Protein AF-A0A559SL50-F1 (afdb_monomer)

Foldseek 3Di:
DDPPPVVVVVVVVVVVLLVVLCPVVVVVPVVLSVLLSVLLLCCLALVNDDLVRSLVVSVVVLVVVCVDPPDDRDDRDDSVSSVVSNVSPDPLSSCCSNPNPVVSVVVVD

Mean predicted aligned error: 9.46 Å

Organism: NCBI:txid1079460

Sequence (109 aa):
MKTNDPDLEAAIAESVMATALMGRLLRFNSISASIMIGYVLSYADPRRPGIFCLYRAYSAEIARRNEVRDQPELPILSLYMFRSCIERLDPEFVFAARYGRQAVSRRTA

Structure (mmCIF, N/CA/C/O backbone):
data_AF-A0A559SL50-F1
#
_entry.id   AF-A0A559SL50-F1
#
loop_
_atom_site.group_PDB
_atom_site.id
_atom_site.type_symbol
_atom_site.label_atom_id
_atom_site.label_alt_id
_atom_site.label_comp_id
_atom_site.label_asym_id
_atom_site.label_entity_id
_atom_site.label_seq_id
_atom_site.pdbx_PDB_ins_code
_atom_site.Cartn_x
_atom_site.Cartn_y
_atom_site.Cartn_z
_atom_site.occupancy
_atom_site.B_iso_or_equiv
_atom_site.auth_seq_id
_atom_site.auth_comp_id
_atom_site.auth_asym_id
_atom_site.auth_atom_id
_atom_site.pdbx_PDB_model_num
ATOM 1 N N . MET A 1 1 ? -0.304 -26.838 -26.837 1.00 38.47 1 MET A N 1
ATOM 2 C CA . MET A 1 1 ? 0.240 -25.495 -27.119 1.00 38.47 1 MET A CA 1
ATOM 3 C C . MET A 1 1 ? -0.021 -24.657 -25.874 1.00 38.47 1 MET A C 1
ATOM 5 O O . MET A 1 1 ? -1.172 -24.339 -25.621 1.00 38.47 1 MET A O 1
ATOM 9 N N . LYS A 1 2 ? 0.979 -24.472 -24.999 1.00 46.50 2 LYS A N 1
ATOM 10 C CA . LYS A 1 2 ? 0.831 -23.654 -23.784 1.00 46.50 2 LYS A CA 1
ATOM 11 C C . LYS A 1 2 ? 1.024 -22.198 -24.194 1.00 46.50 2 LYS A C 1
ATOM 13 O O . LYS A 1 2 ? 2.147 -21.785 -24.456 1.00 46.50 2 LYS A O 1
ATOM 18 N N . THR A 1 3 ? -0.065 -21.457 -24.323 1.00 45.59 3 THR A N 1
ATOM 19 C CA . THR A 1 3 ? -0.033 -19.996 -24.365 1.00 45.59 3 THR A CA 1
ATOM 20 C C . THR A 1 3 ? 0.339 -19.529 -22.960 1.00 45.59 3 THR A C 1
ATOM 22 O O . THR A 1 3 ? -0.524 -19.385 -22.099 1.00 45.59 3 THR A O 1
ATOM 25 N N . ASN A 1 4 ? 1.639 -19.387 -22.697 1.00 55.00 4 ASN A N 1
ATOM 26 C CA . ASN A 1 4 ? 2.114 -18.610 -21.558 1.00 55.00 4 ASN A CA 1
ATOM 27 C C . ASN A 1 4 ? 1.827 -17.151 -21.902 1.00 55.00 4 ASN A C 1
ATOM 29 O O . ASN A 1 4 ? 2.582 -16.519 -22.637 1.00 55.00 4 ASN A O 1
ATOM 33 N N . ASP A 1 5 ? 0.661 -16.678 -21.476 1.00 61.09 5 ASP A N 1
ATOM 34 C CA . ASP A 1 5 ? 0.285 -15.281 -21.601 1.00 61.09 5 ASP A CA 1
ATOM 35 C C . ASP A 1 5 ? 1.184 -14.467 -20.648 1.00 61.09 5 ASP A C 1
ATOM 37 O O . ASP A 1 5 ? 1.099 -14.649 -19.428 1.00 61.09 5 ASP A O 1
ATOM 41 N N . PRO A 1 6 ? 2.083 -13.614 -21.170 1.00 60.50 6 PRO A N 1
ATOM 42 C CA . PRO A 1 6 ? 3.014 -12.847 -20.347 1.00 60.50 6 PRO A CA 1
ATOM 43 C C . PRO A 1 6 ? 2.296 -11.873 -19.402 1.00 60.50 6 PRO A C 1
ATOM 45 O O . PRO A 1 6 ? 2.868 -11.473 -18.388 1.00 60.50 6 PRO A O 1
ATOM 48 N N . ASP A 1 7 ? 1.044 -11.506 -19.689 1.00 55.00 7 ASP A N 1
ATOM 49 C CA . ASP A 1 7 ? 0.235 -10.687 -18.789 1.00 55.00 7 ASP A CA 1
ATOM 50 C C . ASP A 1 7 ? -0.340 -11.510 -17.633 1.00 55.00 7 ASP A C 1
ATOM 52 O O . ASP A 1 7 ? -0.392 -11.021 -16.503 1.00 55.00 7 ASP A O 1
ATOM 56 N N . LEU A 1 8 ? -0.665 -12.783 -17.875 1.00 50.06 8 LEU A N 1
ATOM 57 C CA . LEU A 1 8 ? -1.076 -13.723 -16.834 1.00 50.06 8 LEU A CA 1
ATOM 58 C C . LEU A 1 8 ? 0.094 -14.084 -15.909 1.00 50.06 8 LEU A C 1
ATOM 60 O O . LEU A 1 8 ? -0.073 -14.100 -14.692 1.00 50.06 8 LEU A O 1
ATOM 64 N N . GLU A 1 9 ? 1.287 -14.328 -16.457 1.00 56.69 9 GLU A N 1
ATOM 65 C CA . GLU A 1 9 ? 2.483 -14.597 -15.647 1.00 56.69 9 GLU A CA 1
ATOM 66 C C . GLU A 1 9 ? 2.885 -13.383 -14.801 1.00 56.69 9 GLU A C 1
ATOM 68 O O . GLU A 1 9 ? 3.232 -13.539 -13.629 1.00 56.69 9 GLU A O 1
ATOM 73 N N . ALA A 1 10 ? 2.760 -12.168 -15.341 1.00 57.59 10 ALA A N 1
ATOM 74 C CA . ALA A 1 10 ? 3.006 -10.947 -14.583 1.00 57.59 10 ALA A CA 1
ATOM 75 C C . ALA A 1 10 ? 1.966 -10.717 -13.476 1.00 57.59 10 ALA A C 1
ATOM 77 O O . ALA A 1 10 ? 2.342 -10.366 -12.360 1.00 57.59 10 ALA A O 1
ATOM 78 N N . ALA A 1 11 ? 0.681 -10.972 -13.747 1.00 54.41 11 ALA A N 1
ATOM 79 C CA . ALA A 1 11 ? -0.372 -10.895 -12.736 1.00 54.41 11 ALA A CA 1
ATOM 80 C C . ALA A 1 11 ? -0.167 -11.934 -11.616 1.00 54.41 11 ALA A C 1
ATOM 82 O O . ALA A 1 11 ? -0.386 -11.640 -10.440 1.00 54.41 11 ALA A O 1
ATOM 83 N N . ILE A 1 12 ? 0.306 -13.138 -11.956 1.00 54.25 12 ILE A N 1
ATOM 84 C CA . ILE A 1 12 ? 0.661 -14.179 -10.981 1.00 54.25 12 ILE A CA 1
ATOM 85 C C . ILE A 1 12 ? 1.889 -13.758 -10.165 1.00 54.25 12 ILE A C 1
ATOM 87 O O . ILE A 1 12 ? 1.869 -13.893 -8.944 1.00 54.25 12 ILE A O 1
ATOM 91 N N . ALA A 1 13 ? 2.933 -13.213 -10.793 1.00 56.91 13 ALA A N 1
ATOM 92 C CA . ALA A 1 13 ? 4.126 -12.732 -10.095 1.00 56.91 13 ALA A CA 1
ATOM 93 C C . ALA A 1 13 ? 3.802 -11.581 -9.124 1.00 56.91 13 ALA A C 1
ATOM 95 O O . ALA A 1 13 ? 4.252 -11.591 -7.977 1.00 56.91 13 ALA A O 1
ATOM 96 N N . GLU A 1 14 ? 2.947 -10.646 -9.543 1.00 56.84 14 GLU A N 1
ATOM 97 C CA . GLU A 1 14 ? 2.440 -9.550 -8.713 1.00 56.84 14 GLU A CA 1
ATOM 98 C C . GLU A 1 14 ? 1.612 -10.083 -7.528 1.00 56.84 14 GLU A C 1
ATOM 100 O O . GLU A 1 14 ? 1.793 -9.652 -6.386 1.00 56.84 14 GLU A O 1
ATOM 105 N N . SER A 1 15 ? 0.787 -11.111 -7.763 1.00 53.72 15 SER A N 1
ATOM 106 C CA . SER A 1 15 ? 0.009 -11.801 -6.727 1.00 53.72 15 SER A CA 1
ATOM 107 C C . SER A 1 15 ? 0.893 -12.576 -5.731 1.00 53.72 15 SER A C 1
ATOM 109 O O . SER A 1 15 ? 0.664 -12.534 -4.518 1.00 53.7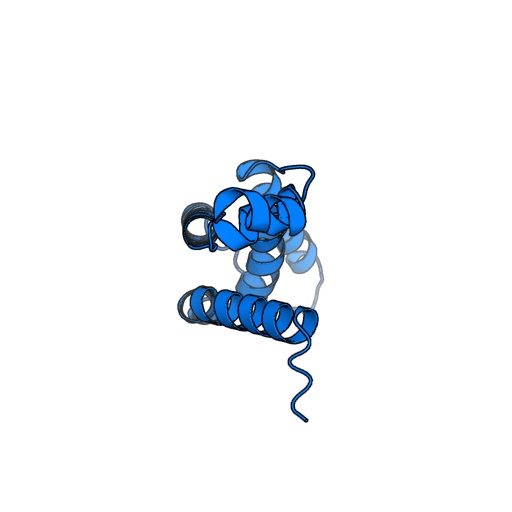2 15 SER A O 1
ATOM 111 N N . VAL A 1 16 ? 1.964 -13.226 -6.198 1.00 58.91 16 VAL A N 1
ATOM 112 C CA . VAL A 1 16 ? 2.923 -13.965 -5.355 1.00 58.91 16 VAL A CA 1
ATOM 113 C C . VAL A 1 16 ? 3.774 -13.013 -4.512 1.00 58.91 16 VAL A C 1
ATOM 115 O O . VAL A 1 16 ? 3.967 -13.257 -3.319 1.00 58.91 16 VAL A O 1
ATOM 118 N N . MET A 1 17 ? 4.235 -11.898 -5.082 1.00 59.28 17 MET A N 1
ATOM 119 C CA . MET A 1 17 ? 4.952 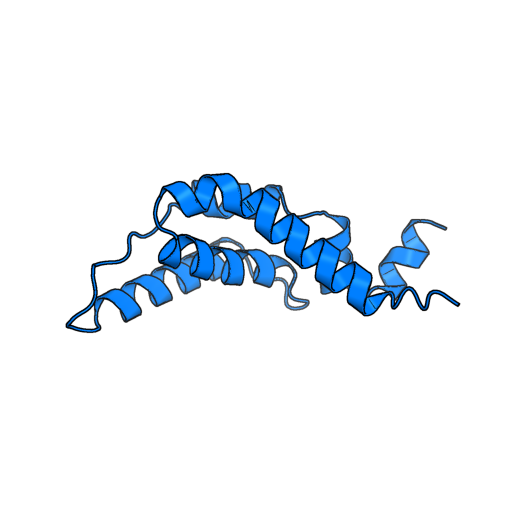-10.858 -4.340 1.00 59.28 17 MET A CA 1
ATOM 120 C C . MET A 1 17 ? 4.084 -10.209 -3.267 1.00 59.28 17 MET A C 1
ATOM 122 O O . MET A 1 17 ? 4.533 -10.055 -2.127 1.00 59.28 17 MET A O 1
ATOM 126 N N . ALA A 1 18 ? 2.837 -9.873 -3.609 1.00 56.09 18 ALA A N 1
ATOM 127 C CA . ALA A 1 18 ? 1.856 -9.398 -2.647 1.00 56.09 18 ALA A CA 1
ATOM 128 C C . ALA A 1 18 ? 1.719 -10.413 -1.499 1.00 56.09 18 ALA A C 1
ATOM 130 O O . ALA A 1 18 ? 1.858 -10.044 -0.336 1.00 56.09 18 ALA A O 1
ATOM 131 N N . THR A 1 19 ? 1.610 -11.707 -1.814 1.00 56.66 19 THR A N 1
ATOM 132 C CA . THR A 1 19 ? 1.493 -12.799 -0.831 1.00 56.66 19 THR A CA 1
ATOM 133 C C . THR A 1 19 ? 2.737 -12.966 0.067 1.00 56.66 19 THR A C 1
ATOM 135 O O . THR A 1 19 ? 2.615 -13.187 1.277 1.00 56.66 19 THR A O 1
ATOM 138 N N . ALA A 1 20 ? 3.950 -12.806 -0.470 1.00 58.38 20 ALA A N 1
ATOM 139 C CA . ALA A 1 20 ? 5.195 -12.892 0.305 1.00 58.38 20 ALA A CA 1
ATOM 140 C C . ALA A 1 20 ? 5.389 -11.694 1.259 1.00 58.38 20 ALA A C 1
ATOM 142 O O . ALA A 1 20 ? 5.853 -11.854 2.393 1.00 58.38 20 ALA A O 1
ATOM 143 N N . LEU A 1 21 ? 4.973 -10.498 0.832 1.00 58.06 21 LEU A N 1
ATOM 144 C CA . LEU A 1 21 ? 4.864 -9.300 1.670 1.00 58.06 21 LEU A CA 1
ATOM 145 C C . LEU A 1 21 ? 3.784 -9.455 2.760 1.00 58.06 21 LEU A C 1
ATOM 147 O O . LEU A 1 21 ? 3.983 -9.048 3.909 1.00 58.06 21 LEU A O 1
ATOM 151 N N . MET A 1 22 ? 2.669 -10.103 2.412 1.00 60.38 22 MET A N 1
ATOM 152 C CA . MET A 1 22 ? 1.466 -10.288 3.231 1.00 60.38 22 MET A CA 1
ATOM 153 C C . MET A 1 22 ? 1.658 -11.183 4.458 1.00 60.38 22 MET A C 1
ATOM 155 O O . MET A 1 22 ? 1.068 -10.904 5.503 1.00 60.38 22 MET A O 1
ATOM 159 N N . GLY A 1 23 ? 2.478 -12.238 4.385 1.00 60.41 23 GLY A N 1
ATOM 160 C CA . GLY A 1 23 ? 2.504 -13.295 5.411 1.00 60.41 23 GLY A CA 1
ATOM 161 C C . GLY A 1 23 ? 2.828 -12.837 6.845 1.00 60.41 23 GLY A C 1
ATOM 162 O O . GLY A 1 23 ? 2.445 -13.505 7.809 1.00 60.41 23 GLY A O 1
ATOM 163 N N . ARG A 1 24 ? 3.511 -11.692 7.011 1.00 62.28 24 ARG A N 1
ATOM 164 C CA . ARG A 1 24 ? 3.779 -11.082 8.331 1.00 62.28 24 ARG A CA 1
ATOM 165 C C . ARG A 1 24 ? 2.799 -9.967 8.696 1.00 62.28 24 ARG A C 1
ATOM 167 O O . ARG A 1 24 ? 2.501 -9.817 9.873 1.00 62.28 24 ARG A O 1
ATOM 174 N N . LEU A 1 25 ? 2.292 -9.212 7.720 1.00 63.78 25 LEU A N 1
ATOM 175 C CA . LEU A 1 25 ? 1.357 -8.104 7.954 1.00 63.78 25 LEU A CA 1
ATOM 176 C C . LEU A 1 25 ? -0.058 -8.591 8.285 1.00 63.78 25 LEU A C 1
ATOM 178 O O . LEU A 1 25 ? -0.696 -8.052 9.188 1.00 63.78 25 LEU A O 1
ATOM 182 N N . LEU A 1 26 ? -0.519 -9.649 7.609 1.00 65.50 26 LEU A N 1
ATOM 183 C CA . LEU A 1 26 ? -1.840 -10.246 7.837 1.00 65.50 26 LEU A CA 1
ATOM 184 C C . LEU A 1 26 ? -2.006 -10.805 9.260 1.00 65.50 26 LEU A C 1
ATOM 186 O O . LEU A 1 26 ? -3.132 -10.989 9.708 1.00 65.50 26 LEU A O 1
ATOM 190 N N . ARG A 1 27 ? -0.899 -11.041 9.982 1.00 69.50 27 ARG A N 1
ATOM 191 C CA . ARG A 1 27 ? -0.907 -11.497 11.382 1.00 69.50 27 ARG A CA 1
ATOM 192 C C . ARG A 1 27 ? -1.317 -10.410 12.379 1.00 69.50 27 ARG A C 1
ATOM 194 O O . ARG A 1 27 ? -1.656 -10.754 13.503 1.00 69.50 27 ARG A O 1
ATOM 201 N N . PHE A 1 28 ? -1.264 -9.132 11.995 1.00 70.31 28 PHE A N 1
ATOM 202 C CA . PHE A 1 28 ? -1.677 -8.018 12.856 1.00 70.31 28 PHE A CA 1
ATOM 203 C C . PHE A 1 28 ? -3.166 -7.718 12.683 1.00 70.31 28 PHE A C 1
ATOM 205 O O . PHE A 1 28 ? -3.952 -7.872 13.610 1.00 70.31 28 PHE A O 1
ATOM 212 N N . ASN A 1 29 ? -3.553 -7.302 11.478 1.00 85.38 29 ASN A N 1
ATOM 213 C CA . ASN A 1 29 ? -4.942 -7.097 11.087 1.00 85.38 29 ASN A CA 1
ATOM 214 C C . ASN A 1 29 ? -5.036 -7.227 9.565 1.00 85.38 29 ASN A C 1
ATOM 216 O O . ASN A 1 29 ? -4.394 -6.470 8.834 1.00 85.38 29 ASN A O 1
ATOM 220 N N . SER A 1 30 ? -5.816 -8.195 9.088 1.00 85.44 30 SER A N 1
ATOM 221 C CA . SER A 1 30 ? -5.909 -8.523 7.663 1.00 85.44 30 SER A CA 1
ATOM 222 C C . SER A 1 30 ? -6.481 -7.380 6.823 1.00 85.44 30 SER A C 1
ATOM 224 O O . SER A 1 30 ? -6.035 -7.174 5.694 1.00 85.44 30 SER A O 1
ATOM 226 N N . ILE A 1 31 ? -7.413 -6.600 7.375 1.00 88.94 31 ILE A N 1
ATOM 227 C CA . ILE A 1 31 ? -8.057 -5.482 6.680 1.00 88.94 31 ILE A CA 1
ATOM 228 C C . ILE A 1 31 ? -7.075 -4.314 6.547 1.00 88.94 31 ILE A C 1
ATOM 230 O O . ILE A 1 31 ? -6.796 -3.888 5.426 1.00 88.94 31 ILE A O 1
ATOM 234 N N . SER A 1 32 ? -6.480 -3.845 7.650 1.00 90.81 32 SER A N 1
ATOM 235 C CA . SER A 1 32 ? -5.477 -2.769 7.611 1.00 90.81 32 SER A CA 1
ATOM 236 C C . SER A 1 32 ? -4.279 -3.135 6.736 1.00 90.81 32 SER A C 1
ATOM 238 O O . SER A 1 32 ? -3.791 -2.300 5.975 1.00 90.81 32 SER A O 1
ATOM 240 N N . ALA A 1 33 ? -3.831 -4.393 6.798 1.00 90.12 33 ALA A N 1
ATOM 241 C CA . ALA A 1 33 ? -2.756 -4.899 5.953 1.00 90.12 33 ALA A CA 1
ATOM 242 C C . ALA A 1 33 ? -3.133 -4.869 4.466 1.00 90.12 33 ALA A C 1
ATOM 244 O O . ALA A 1 33 ? -2.343 -4.394 3.655 1.00 90.12 33 ALA A O 1
ATOM 245 N N . SER A 1 34 ? -4.339 -5.315 4.105 1.00 89.31 34 SER A N 1
ATOM 246 C CA . SER A 1 34 ? -4.807 -5.309 2.711 1.00 89.31 34 SER A CA 1
ATOM 247 C C . SER A 1 34 ? -4.881 -3.891 2.142 1.00 89.31 34 SER A C 1
ATOM 249 O O . SER A 1 34 ? -4.420 -3.644 1.030 1.00 89.31 34 SER A O 1
ATOM 251 N N . ILE A 1 35 ? -5.388 -2.937 2.929 1.00 92.75 35 ILE A N 1
ATOM 252 C CA . ILE A 1 35 ? -5.423 -1.521 2.546 1.00 92.75 35 ILE A CA 1
ATOM 253 C C . ILE A 1 35 ? -3.994 -0.988 2.376 1.00 92.75 35 ILE A C 1
ATOM 255 O O . ILE A 1 35 ? -3.681 -0.382 1.352 1.00 92.75 35 ILE A O 1
ATOM 259 N N . MET A 1 36 ? -3.109 -1.248 3.346 1.00 93.38 36 MET A N 1
ATOM 260 C CA . MET A 1 36 ? -1.701 -0.844 3.282 1.00 93.38 36 MET A CA 1
ATOM 261 C C . MET A 1 36 ? -1.016 -1.349 2.011 1.00 93.38 36 MET A C 1
ATOM 263 O O . MET A 1 36 ? -0.297 -0.587 1.370 1.00 93.38 36 MET A O 1
ATOM 267 N N . ILE A 1 37 ? -1.240 -2.609 1.638 1.00 90.50 37 ILE A N 1
ATOM 268 C CA . ILE A 1 37 ? -0.627 -3.217 0.454 1.00 90.50 37 ILE A CA 1
ATOM 269 C C . ILE A 1 37 ? -1.032 -2.477 -0.818 1.00 90.50 37 ILE A C 1
ATOM 271 O O . ILE A 1 37 ? -0.165 -2.206 -1.644 1.00 90.50 37 ILE A O 1
ATOM 275 N N . GLY A 1 38 ? -2.298 -2.070 -0.946 1.00 91.25 38 GLY A N 1
ATOM 276 C CA . GLY A 1 38 ? -2.739 -1.244 -2.072 1.00 91.25 38 GLY A CA 1
ATOM 277 C C . GLY A 1 38 ? -1.913 0.041 -2.202 1.00 91.25 38 GLY A C 1
ATOM 278 O O . GLY A 1 38 ? -1.411 0.356 -3.276 1.00 91.25 38 GLY A O 1
ATOM 279 N N . TYR A 1 39 ? -1.675 0.743 -1.091 1.00 94.88 39 TYR A N 1
ATOM 280 C CA . TYR A 1 39 ? -0.836 1.947 -1.088 1.00 94.88 39 TYR A CA 1
ATOM 281 C C . TYR A 1 39 ? 0.653 1.666 -1.316 1.00 94.88 39 TYR A C 1
ATOM 283 O O . TYR A 1 39 ? 1.336 2.496 -1.914 1.00 94.88 39 TYR A O 1
ATOM 291 N N . VAL A 1 40 ? 1.168 0.524 -0.855 1.00 92.38 40 VAL A N 1
ATOM 292 C CA . VAL A 1 40 ? 2.548 0.095 -1.123 1.00 92.38 40 VAL A CA 1
ATOM 293 C C . VAL A 1 40 ? 2.742 -0.174 -2.615 1.00 92.38 40 VAL A C 1
ATOM 295 O O . VAL A 1 40 ? 3.711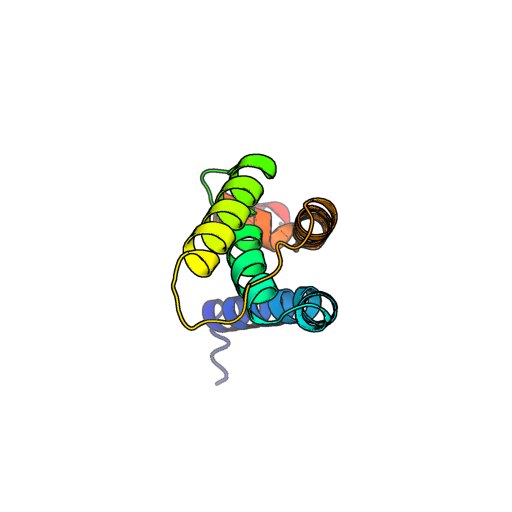 0.319 -3.184 1.00 92.38 40 VAL A O 1
ATOM 298 N N . LEU A 1 41 ? 1.822 -0.888 -3.267 1.00 90.50 41 LEU A N 1
ATOM 299 C CA . LEU A 1 41 ? 1.895 -1.164 -4.707 1.00 90.50 41 LEU A CA 1
ATOM 300 C C . LEU A 1 41 ? 1.816 0.125 -5.536 1.00 90.50 41 LEU A C 1
ATOM 302 O O . LEU A 1 41 ? 2.571 0.281 -6.495 1.00 90.50 41 LEU A O 1
ATOM 306 N N . SER A 1 42 ? 1.027 1.112 -5.100 1.00 92.19 42 SER A N 1
ATOM 307 C CA . SER A 1 42 ? 0.983 2.447 -5.717 1.00 92.19 42 SER A CA 1
ATOM 308 C C . SER A 1 42 ? 2.321 3.200 -5.695 1.00 92.19 42 SER A C 1
ATOM 310 O O . SER A 1 42 ? 2.475 4.194 -6.399 1.00 92.19 42 SER A O 1
ATOM 312 N N . TYR A 1 43 ? 3.332 2.747 -4.944 1.00 91.75 43 TYR A N 1
ATOM 313 C CA . TYR A 1 43 ? 4.698 3.272 -5.068 1.00 91.75 43 TYR A CA 1
ATOM 314 C C . TYR A 1 43 ? 5.298 3.045 -6.465 1.00 91.75 43 TYR A C 1
ATOM 316 O O . TYR A 1 43 ? 6.146 3.824 -6.921 1.00 91.75 43 TYR A O 1
ATOM 324 N N . ALA A 1 44 ? 4.855 1.993 -7.151 1.00 89.31 44 ALA A N 1
ATOM 325 C CA . ALA A 1 44 ? 5.268 1.651 -8.502 1.00 89.31 44 ALA A CA 1
ATOM 326 C C . ALA A 1 44 ? 4.565 2.505 -9.583 1.00 89.31 44 ALA A C 1
ATOM 328 O O . ALA A 1 44 ? 4.928 2.415 -10.753 1.00 89.31 44 ALA A O 1
ATOM 329 N N . ASP A 1 45 ? 3.620 3.379 -9.206 1.00 88.81 45 ASP A N 1
ATOM 330 C CA . ASP A 1 45 ? 2.893 4.256 -10.133 1.00 88.81 45 ASP A CA 1
ATOM 331 C C . ASP A 1 45 ? 3.856 5.162 -10.945 1.00 88.81 45 ASP A C 1
ATOM 333 O O . ASP A 1 45 ? 4.803 5.730 -10.374 1.00 88.81 45 ASP A O 1
ATOM 337 N N . PRO A 1 46 ? 3.621 5.355 -12.262 1.00 85.81 46 PRO A N 1
ATOM 338 C CA . PRO A 1 46 ? 4.417 6.236 -13.124 1.00 85.81 46 PRO A CA 1
ATOM 339 C C . PRO A 1 46 ? 4.594 7.673 -12.613 1.00 85.81 46 PRO A C 1
ATOM 341 O O . PRO A 1 46 ? 5.604 8.310 -12.916 1.00 85.81 46 PRO A O 1
ATOM 344 N N . ARG A 1 47 ? 3.651 8.188 -11.81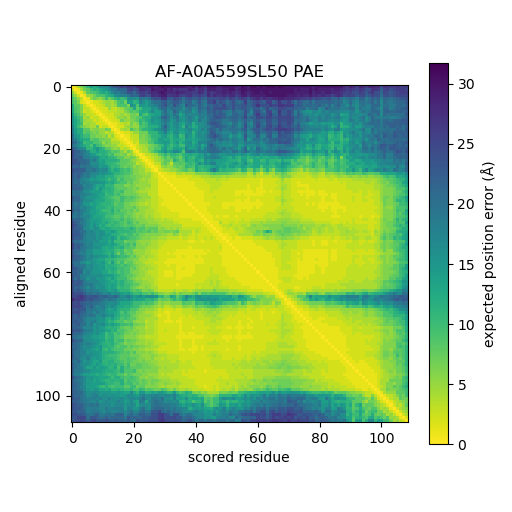3 1.00 89.44 47 ARG A N 1
ATOM 345 C CA . ARG A 1 47 ? 3.694 9.518 -11.178 1.00 89.44 47 ARG A CA 1
ATOM 346 C C . ARG A 1 47 ? 4.703 9.605 -10.031 1.00 89.44 47 ARG A C 1
ATOM 348 O O . ARG A 1 47 ? 4.969 10.701 -9.547 1.00 89.44 47 ARG A O 1
ATOM 355 N N . ARG A 1 48 ? 5.269 8.471 -9.601 1.00 87.69 48 ARG A N 1
ATOM 356 C CA . ARG A 1 48 ? 6.298 8.344 -8.552 1.00 87.69 48 ARG A CA 1
ATOM 357 C C . ARG A 1 48 ? 5.911 9.035 -7.238 1.00 87.69 48 ARG A C 1
ATOM 359 O O . ARG A 1 48 ? 6.640 9.912 -6.765 1.00 87.69 48 ARG A O 1
ATOM 366 N N . PRO A 1 49 ? 4.780 8.656 -6.625 1.00 90.75 49 PRO A N 1
ATOM 367 C CA . PRO A 1 49 ? 4.377 9.235 -5.354 1.00 90.75 49 PRO A CA 1
ATOM 368 C C . PRO A 1 49 ? 5.425 8.971 -4.261 1.00 90.75 49 PRO A C 1
ATOM 370 O O . PRO A 1 49 ? 6.014 7.892 -4.164 1.00 90.75 49 PRO A O 1
ATOM 373 N N . GLY A 1 50 ? 5.656 9.974 -3.413 1.00 93.56 50 GLY A N 1
ATOM 374 C CA . GLY A 1 50 ? 6.576 9.854 -2.285 1.00 93.56 50 GLY A CA 1
ATOM 375 C C . GLY A 1 50 ? 6.027 8.944 -1.183 1.00 93.56 50 GLY A C 1
ATOM 376 O O . GLY A 1 50 ? 4.830 8.949 -0.898 1.00 93.56 50 GLY A O 1
ATOM 377 N N . ILE A 1 51 ? 6.917 8.225 -0.493 1.00 93.75 51 ILE A N 1
ATOM 378 C CA . ILE A 1 51 ? 6.569 7.267 0.575 1.00 93.75 51 ILE A CA 1
ATOM 379 C C . ILE A 1 51 ? 5.667 7.897 1.646 1.00 93.75 51 ILE A C 1
ATOM 381 O O . ILE A 1 51 ? 4.656 7.320 2.036 1.00 93.75 51 ILE A O 1
ATOM 385 N N . PHE A 1 52 ? 6.007 9.102 2.109 1.00 96.00 52 PHE A N 1
ATOM 386 C CA . PHE A 1 52 ? 5.223 9.804 3.127 1.00 96.00 52 PHE A CA 1
ATOM 387 C C . PHE A 1 52 ? 3.838 10.231 2.632 1.00 96.00 52 PHE A C 1
ATOM 389 O O . PHE A 1 52 ? 2.892 10.247 3.415 1.00 96.00 52 PHE A O 1
ATOM 396 N N . CYS A 1 53 ? 3.709 10.558 1.342 1.00 96.25 53 CYS A N 1
ATOM 397 C CA . CYS A 1 53 ? 2.425 10.902 0.737 1.00 96.25 53 CYS A CA 1
ATOM 398 C C . CYS A 1 53 ? 1.497 9.681 0.736 1.00 96.25 53 CYS A C 1
ATOM 400 O O . CYS A 1 53 ? 0.366 9.770 1.211 1.00 96.25 53 CYS A O 1
ATOM 402 N N . LEU A 1 54 ? 2.013 8.525 0.306 1.00 96.69 54 LEU A N 1
ATOM 403 C CA . LEU A 1 54 ? 1.273 7.263 0.313 1.00 96.69 54 LEU A CA 1
ATOM 404 C C . LEU A 1 54 ? 0.893 6.827 1.729 1.00 96.69 54 LEU A C 1
ATOM 406 O O . LEU A 1 54 ? -0.256 6.469 1.967 1.00 96.69 54 LEU A O 1
ATOM 410 N N . TYR A 1 55 ? 1.821 6.917 2.686 1.00 97.38 55 TYR A N 1
ATOM 411 C CA . TYR A 1 55 ? 1.530 6.568 4.076 1.00 97.38 55 TYR A CA 1
ATOM 412 C C . TYR A 1 55 ? 0.467 7.484 4.690 1.00 97.38 55 TYR A C 1
ATOM 414 O O . TYR A 1 55 ? -0.425 7.014 5.389 1.00 97.38 55 TYR A O 1
ATOM 422 N N . ARG A 1 56 ? 0.514 8.793 4.407 1.00 97.62 56 ARG A N 1
ATOM 423 C CA . ARG A 1 56 ? -0.519 9.732 4.864 1.00 97.62 56 ARG A CA 1
ATOM 424 C C . ARG A 1 56 ? -1.886 9.392 4.269 1.00 97.62 56 ARG A C 1
ATOM 426 O O . ARG A 1 56 ? -2.877 9.450 4.991 1.00 97.62 56 ARG A O 1
ATOM 433 N N . ALA A 1 57 ? -1.936 9.033 2.988 1.00 97.44 57 ALA A N 1
ATOM 434 C CA . ALA A 1 57 ? -3.172 8.630 2.326 1.00 97.44 57 ALA A CA 1
ATOM 435 C C . ALA A 1 57 ? -3.739 7.327 2.917 1.00 97.44 57 ALA A C 1
ATOM 437 O O . ALA A 1 57 ? -4.927 7.265 3.219 1.00 97.44 57 ALA A O 1
ATOM 438 N N . TYR A 1 58 ? -2.879 6.341 3.183 1.00 96.62 58 TYR A N 1
ATOM 439 C CA . TYR A 1 58 ? -3.231 5.123 3.915 1.00 96.62 58 TYR A CA 1
ATOM 440 C C . TYR A 1 58 ? -3.807 5.424 5.308 1.00 96.62 58 TYR A C 1
ATOM 442 O O . TYR A 1 58 ? -4.892 4.956 5.641 1.00 96.62 58 TYR A O 1
ATOM 450 N N . SER A 1 59 ? -3.125 6.241 6.114 1.00 97.12 59 SER A N 1
ATOM 451 C CA . SER A 1 59 ? -3.599 6.586 7.460 1.00 97.12 59 SER A CA 1
ATOM 452 C C . SER A 1 59 ? -4.949 7.307 7.427 1.00 97.12 59 SER A C 1
ATOM 454 O O . SER A 1 59 ? -5.797 7.058 8.280 1.00 97.12 59 SER A O 1
ATOM 456 N N . ALA A 1 60 ? -5.173 8.165 6.427 1.00 97.38 60 ALA A N 1
ATOM 457 C CA . ALA A 1 60 ? -6.450 8.849 6.236 1.00 97.38 60 ALA A CA 1
ATOM 458 C C . ALA A 1 60 ? -7.579 7.883 5.828 1.00 97.38 60 ALA A C 1
ATOM 460 O O . ALA A 1 60 ? -8.709 8.040 6.278 1.00 97.38 60 ALA A O 1
ATOM 461 N N . GLU A 1 61 ? -7.284 6.868 5.008 1.00 96.75 61 GLU A N 1
ATOM 462 C CA . GLU A 1 61 ? -8.233 5.802 4.661 1.00 96.75 61 GLU A CA 1
ATOM 463 C C . GLU A 1 61 ? -8.653 4.995 5.893 1.00 96.75 61 GLU A C 1
ATOM 465 O O . GLU A 1 61 ? -9.846 4.761 6.079 1.00 96.75 61 GLU A O 1
ATOM 470 N N . ILE A 1 62 ? -7.704 4.614 6.754 1.00 95.56 62 ILE A N 1
ATOM 471 C CA . ILE A 1 62 ? -8.015 3.910 8.007 1.00 95.56 62 ILE A CA 1
ATOM 472 C C . ILE A 1 62 ? -8.871 4.785 8.926 1.00 95.56 62 ILE A C 1
ATOM 474 O O . ILE A 1 62 ? -9.899 4.320 9.412 1.00 95.56 62 ILE A O 1
ATOM 478 N N . ALA A 1 63 ? -8.503 6.058 9.106 1.00 95.25 63 ALA A N 1
ATOM 479 C CA . ALA A 1 63 ? -9.276 6.990 9.925 1.00 95.25 63 ALA A CA 1
ATOM 480 C C . ALA A 1 63 ? -10.727 7.111 9.433 1.00 95.25 63 ALA A C 1
ATOM 482 O O . ALA A 1 63 ? -11.655 6.940 10.217 1.00 95.25 63 ALA A O 1
ATOM 483 N N . ARG A 1 64 ? -10.932 7.284 8.121 1.00 94.56 64 ARG A N 1
ATOM 484 C CA . ARG A 1 64 ? -12.275 7.369 7.528 1.00 94.56 64 ARG A CA 1
ATOM 485 C C . ARG A 1 64 ? -13.091 6.090 7.719 1.00 94.56 64 ARG A C 1
ATOM 487 O O . ARG A 1 64 ? -14.303 6.151 7.873 1.00 94.56 64 ARG A O 1
ATOM 494 N N . ARG A 1 65 ? -12.454 4.916 7.677 1.00 92.38 65 ARG A N 1
ATOM 495 C CA . ARG A 1 65 ? -13.146 3.645 7.946 1.00 92.38 65 ARG A CA 1
ATOM 496 C C . ARG A 1 65 ? -13.553 3.523 9.408 1.00 92.38 65 ARG A C 1
ATOM 498 O O . ARG A 1 65 ? -14.645 3.043 9.673 1.00 92.38 65 ARG A O 1
ATOM 505 N N . ASN A 1 66 ? -12.722 4.011 10.324 1.00 94.19 66 ASN A N 1
ATOM 506 C CA . ASN A 1 66 ? -13.029 4.028 11.754 1.00 94.19 66 ASN A CA 1
ATOM 507 C C . ASN A 1 66 ? -14.125 5.046 12.122 1.00 94.19 66 ASN A C 1
ATOM 509 O O . ASN A 1 66 ? -14.749 4.908 13.169 1.00 94.19 66 ASN A O 1
ATOM 513 N N . GLU A 1 67 ? -14.398 6.045 11.276 1.00 93.56 67 GLU A N 1
ATOM 514 C CA . GLU A 1 67 ? -15.543 6.956 11.443 1.00 93.56 67 GLU A CA 1
ATOM 515 C C . GLU A 1 67 ? -16.895 6.274 11.159 1.00 93.56 67 GLU A C 1
ATOM 517 O O . GLU A 1 67 ? -17.939 6.746 11.622 1.00 93.56 67 GLU A O 1
ATOM 522 N N . VAL A 1 68 ? -16.903 5.162 10.414 1.00 90.56 68 VAL A N 1
ATOM 523 C CA . VAL A 1 68 ? -18.123 4.406 10.115 1.00 90.56 68 VAL A CA 1
ATOM 524 C C . VAL A 1 68 ? -18.552 3.633 11.361 1.00 90.56 68 VAL A C 1
ATOM 526 O O . VAL A 1 68 ? -17.867 2.717 11.814 1.00 90.56 68 VAL A O 1
ATOM 529 N N . ARG A 1 69 ? -19.715 3.997 11.916 1.00 70.12 69 ARG A N 1
ATOM 530 C CA . ARG A 1 69 ? -20.327 3.270 13.037 1.00 70.12 69 ARG A CA 1
ATOM 531 C C . ARG A 1 69 ? -20.657 1.828 12.619 1.00 70.12 69 ARG A C 1
ATOM 533 O O . ARG A 1 69 ? -20.978 1.581 11.462 1.00 70.12 69 ARG A O 1
A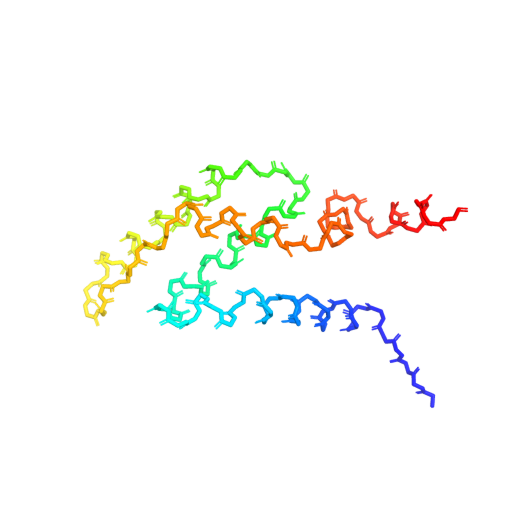TOM 540 N N . ASP A 1 70 ? -20.572 0.906 13.579 1.00 84.00 70 ASP A N 1
ATOM 541 C CA . ASP A 1 70 ? -20.872 -0.536 13.461 1.00 84.00 70 ASP A CA 1
ATOM 542 C C . ASP A 1 70 ? -19.762 -1.445 12.900 1.00 84.00 70 ASP A C 1
ATOM 544 O O . ASP A 1 70 ? -20.010 -2.618 12.616 1.00 84.00 70 ASP A O 1
ATOM 548 N N . GLN A 1 71 ? -18.518 -0.963 12.802 1.00 82.69 71 GLN A N 1
ATOM 549 C CA . GLN A 1 71 ? -17.359 -1.810 12.487 1.00 82.69 71 GLN A CA 1
ATOM 550 C C . GLN A 1 71 ? -16.303 -1.778 13.601 1.00 82.69 71 GLN A C 1
ATOM 552 O O . GLN A 1 71 ? -16.148 -0.756 14.272 1.00 82.69 71 GLN A O 1
ATOM 557 N N . PRO A 1 72 ? -15.563 -2.883 13.818 1.00 87.00 72 PRO A N 1
ATOM 558 C CA . PRO A 1 72 ? -14.401 -2.875 14.697 1.00 87.00 72 PRO A CA 1
ATOM 559 C C . PRO A 1 72 ? -13.369 -1.844 14.236 1.00 87.00 72 PRO A C 1
ATOM 561 O O . PRO A 1 72 ? -13.094 -1.732 13.040 1.00 87.00 72 PRO A O 1
ATOM 564 N N . GLU A 1 73 ? -12.759 -1.143 15.191 1.00 90.88 73 GLU A N 1
ATOM 565 C CA . GLU A 1 73 ? -11.704 -0.177 14.897 1.00 90.88 73 GLU A CA 1
ATOM 566 C C . GLU A 1 73 ? -10.512 -0.867 14.218 1.00 90.88 73 GLU A C 1
ATOM 568 O O . GLU A 1 73 ? -9.944 -1.845 14.717 1.00 90.88 73 GLU A O 1
ATOM 573 N N . LEU A 1 74 ? -10.128 -0.351 13.054 1.00 92.19 74 LEU A N 1
ATOM 574 C CA . LEU A 1 74 ? -8.988 -0.825 12.292 1.00 92.19 74 LEU A CA 1
ATOM 575 C C . LEU A 1 74 ? -7.705 -0.164 12.813 1.00 92.19 74 LEU A C 1
ATOM 577 O O . LEU A 1 74 ? -7.619 1.068 12.853 1.00 92.19 74 LEU A O 1
ATOM 581 N N . PRO A 1 75 ? -6.668 -0.942 13.166 1.00 92.25 75 PRO A N 1
ATOM 582 C CA . PRO A 1 75 ? -5.409 -0.378 13.624 1.00 92.25 75 PRO A CA 1
ATOM 583 C C . PRO A 1 75 ? -4.635 0.255 12.465 1.00 92.25 75 PRO A C 1
ATOM 585 O O . PRO A 1 75 ? -4.551 -0.307 11.368 1.00 92.25 75 PRO A O 1
ATOM 588 N N . ILE A 1 76 ? -3.978 1.384 12.732 1.00 93.62 76 ILE A N 1
ATOM 589 C CA . ILE A 1 76 ? -3.002 1.972 11.811 1.00 93.62 76 ILE A CA 1
ATOM 590 C C . ILE A 1 76 ? -1.655 1.271 12.018 1.00 93.62 76 ILE A C 1
ATOM 592 O O . ILE A 1 76 ? -0.956 1.490 13.004 1.00 93.62 76 ILE A O 1
ATOM 596 N N . LEU A 1 77 ? -1.270 0.426 11.066 1.00 92.00 77 LEU A N 1
ATOM 597 C CA . LEU A 1 77 ? 0.078 -0.148 11.006 1.00 92.00 77 LEU A CA 1
ATOM 598 C C . LEU A 1 77 ? 1.140 0.939 10.736 1.00 92.00 77 LEU A C 1
ATOM 600 O O . LEU A 1 77 ? 0.890 1.897 10.006 1.00 92.00 77 LEU A O 1
ATOM 604 N N . SER A 1 78 ? 2.335 0.780 11.308 1.00 92.25 78 SER A N 1
ATOM 605 C CA . SER A 1 78 ? 3.339 1.849 11.390 1.00 92.25 78 SER A CA 1
ATOM 606 C C . SER A 1 78 ? 4.013 2.204 10.057 1.00 92.25 78 SER A C 1
ATOM 608 O O . SER A 1 78 ? 4.153 1.379 9.151 1.00 92.25 78 SER A O 1
ATOM 610 N N . LEU A 1 79 ? 4.557 3.425 9.979 1.00 93.88 79 LEU A N 1
ATOM 611 C CA . LEU A 1 79 ? 5.379 3.877 8.848 1.00 93.88 79 LEU A CA 1
ATOM 612 C C . LEU A 1 79 ? 6.603 2.978 8.618 1.00 93.88 79 LEU A C 1
ATOM 614 O O . LEU A 1 79 ? 7.030 2.797 7.481 1.00 93.88 79 LEU A O 1
ATOM 618 N N . TYR A 1 80 ? 7.169 2.410 9.685 1.00 91.25 80 TYR A N 1
ATOM 619 C CA . TYR A 1 80 ? 8.287 1.476 9.575 1.00 91.25 80 TYR A CA 1
ATOM 620 C C . TYR A 1 80 ? 7.881 0.209 8.812 1.00 91.25 80 TYR A C 1
ATOM 622 O O . TYR A 1 80 ? 8.573 -0.195 7.878 1.00 91.25 80 TYR A O 1
ATOM 630 N N . MET A 1 81 ? 6.725 -0.374 9.148 1.00 89.69 81 MET A N 1
ATOM 631 C CA . MET A 1 81 ? 6.183 -1.525 8.419 1.00 89.69 81 MET A CA 1
ATOM 632 C C . MET A 1 81 ? 5.893 -1.170 6.959 1.00 89.69 81 MET A C 1
ATOM 634 O O . MET A 1 81 ? 6.275 -1.922 6.064 1.00 89.69 81 MET A O 1
ATOM 638 N N . PHE A 1 82 ? 5.298 0.000 6.715 1.00 92.00 82 PHE A N 1
ATOM 639 C CA . PHE A 1 82 ? 5.016 0.502 5.370 1.00 92.00 82 PHE A CA 1
ATOM 640 C C . PHE A 1 82 ? 6.288 0.611 4.512 1.00 92.00 82 PHE A C 1
ATOM 642 O O . PHE A 1 82 ? 6.342 0.097 3.395 1.00 92.00 82 PHE A O 1
ATOM 649 N N . ARG A 1 83 ? 7.345 1.232 5.053 1.00 91.88 83 ARG A N 1
ATOM 650 C CA . ARG A 1 83 ? 8.650 1.362 4.385 1.00 91.88 83 ARG A CA 1
ATOM 651 C C . ARG A 1 83 ? 9.294 0.015 4.105 1.00 91.88 83 ARG A C 1
ATOM 653 O O . ARG A 1 83 ? 9.707 -0.222 2.977 1.00 91.88 83 ARG A O 1
ATOM 660 N N . SER A 1 84 ? 9.305 -0.876 5.095 1.00 88.94 84 SER A N 1
ATOM 661 C CA . SER A 1 84 ? 9.858 -2.222 4.930 1.00 88.94 84 SER A CA 1
ATOM 662 C C . SER A 1 84 ? 9.150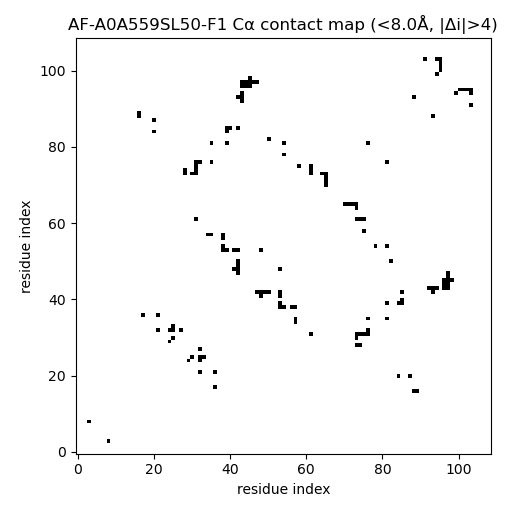 -3.001 3.815 1.00 88.94 84 SER A C 1
ATOM 664 O O . SER A 1 84 ? 9.768 -3.832 3.154 1.00 88.94 84 SER A O 1
ATOM 666 N N . CYS A 1 85 ? 7.866 -2.724 3.573 1.00 89.00 85 CYS A N 1
ATOM 667 C CA . CYS A 1 85 ? 7.134 -3.328 2.464 1.00 89.00 85 CYS A CA 1
ATOM 668 C C . CYS A 1 85 ? 7.544 -2.755 1.108 1.00 89.00 85 CYS A C 1
ATOM 670 O O . CYS A 1 85 ? 7.731 -3.517 0.167 1.00 89.00 85 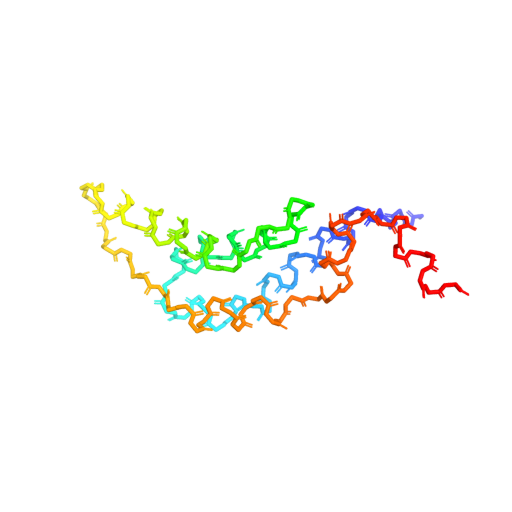CYS A O 1
ATOM 672 N N . ILE A 1 86 ? 7.753 -1.441 1.015 1.00 90.56 86 ILE A N 1
ATOM 673 C CA . ILE A 1 86 ? 8.285 -0.816 -0.204 1.00 90.56 86 ILE A CA 1
ATOM 674 C C . ILE A 1 86 ? 9.686 -1.341 -0.531 1.00 90.56 86 ILE A C 1
ATOM 676 O O . ILE A 1 86 ? 9.961 -1.659 -1.681 1.00 90.56 86 ILE A O 1
ATOM 680 N N . GLU A 1 87 ? 10.560 -1.469 0.467 1.00 88.81 87 GLU A N 1
ATOM 681 C CA . GLU A 1 87 ? 11.937 -1.965 0.296 1.00 88.81 87 GLU A CA 1
ATOM 682 C C . GLU A 1 87 ? 12.006 -3.417 -0.196 1.00 88.81 87 GLU A C 1
ATOM 684 O O . GLU A 1 87 ? 13.019 -3.838 -0.745 1.00 88.81 87 GLU A O 1
ATOM 689 N N . ARG A 1 88 ? 10.934 -4.187 0.008 1.00 85.94 88 ARG A N 1
ATOM 690 C CA . ARG A 1 88 ? 10.806 -5.579 -0.438 1.00 85.94 88 ARG A CA 1
ATOM 691 C C . ARG A 1 88 ? 10.105 -5.728 -1.783 1.00 85.94 88 ARG A C 1
ATOM 693 O O . ARG A 1 88 ? 9.986 -6.856 -2.256 1.00 85.94 88 ARG A O 1
ATOM 700 N N . LEU A 1 89 ? 9.607 -4.641 -2.374 1.00 85.06 89 LEU A N 1
ATOM 701 C CA . LEU A 1 89 ? 9.108 -4.697 -3.742 1.00 85.06 89 LEU A CA 1
ATOM 702 C C . LEU A 1 89 ? 10.259 -5.074 -4.669 1.00 85.06 89 LEU A C 1
ATOM 704 O O . LEU A 1 89 ? 11.362 -4.545 -4.537 1.00 85.06 89 LEU A O 1
ATOM 708 N N . ASP A 1 90 ? 9.984 -5.964 -5.616 1.00 84.25 90 ASP A N 1
ATOM 709 C CA . ASP A 1 90 ? 10.930 -6.297 -6.669 1.00 84.25 90 ASP A CA 1
ATOM 710 C C . ASP A 1 90 ? 11.318 -5.013 -7.433 1.00 84.25 90 ASP A C 1
ATOM 712 O O . ASP A 1 90 ? 10.448 -4.320 -7.981 1.00 84.25 90 ASP A O 1
ATOM 716 N N . PRO A 1 91 ? 12.614 -4.651 -7.460 1.00 83.88 91 PRO A N 1
ATOM 717 C CA . PRO A 1 91 ? 13.086 -3.499 -8.210 1.00 83.88 91 PRO A CA 1
ATOM 718 C C . PRO A 1 91 ? 12.728 -3.553 -9.700 1.00 83.88 91 PRO A C 1
ATOM 720 O O . PRO A 1 91 ? 12.497 -2.495 -10.292 1.00 83.88 91 PRO A O 1
ATOM 723 N N . GLU A 1 92 ? 12.665 -4.742 -10.311 1.00 81.44 92 GLU A N 1
ATOM 724 C CA . GLU A 1 92 ? 12.249 -4.901 -11.707 1.00 81.44 92 GLU A CA 1
ATOM 725 C C . GLU A 1 92 ? 10.770 -4.586 -11.886 1.00 81.44 92 GLU A C 1
ATOM 727 O O . GLU A 1 92 ? 10.427 -3.832 -12.795 1.00 81.44 92 GLU A O 1
ATOM 732 N N . PHE A 1 93 ? 9.909 -5.057 -10.981 1.00 83.69 93 PHE A N 1
ATOM 733 C CA . PHE A 1 93 ? 8.491 -4.692 -10.957 1.00 83.69 93 PHE A CA 1
ATOM 734 C C . PHE A 1 93 ? 8.305 -3.172 -10.863 1.00 83.69 93 PHE A C 1
ATOM 736 O O . PHE A 1 93 ? 7.609 -2.573 -11.685 1.00 83.69 93 PHE A O 1
ATOM 743 N N . VAL A 1 94 ? 8.977 -2.520 -9.907 1.00 85.81 94 VAL A N 1
ATOM 744 C CA . VAL A 1 94 ? 8.879 -1.061 -9.723 1.00 85.81 94 VAL A CA 1
ATOM 745 C C . VAL A 1 94 ? 9.366 -0.317 -10.967 1.00 85.81 94 VAL A C 1
ATOM 747 O O . VAL A 1 94 ? 8.784 0.695 -11.362 1.00 85.81 94 VAL A O 1
ATOM 750 N N . PHE A 1 95 ? 10.435 -0.799 -11.599 1.00 81.94 95 PHE A N 1
ATOM 751 C CA . PHE A 1 95 ? 10.958 -0.203 -12.822 1.00 81.94 95 PHE A CA 1
ATOM 752 C C . PHE A 1 95 ? 9.999 -0.405 -14.006 1.00 81.94 95 PHE A C 1
ATOM 754 O O . PHE A 1 95 ? 9.668 0.556 -14.699 1.00 81.94 95 PHE A O 1
ATOM 761 N N . ALA A 1 96 ? 9.498 -1.623 -14.203 1.00 81.62 96 ALA A N 1
ATOM 762 C CA . ALA A 1 96 ? 8.547 -1.964 -15.254 1.00 81.62 96 ALA A CA 1
ATOM 763 C C . ALA A 1 96 ? 7.264 -1.134 -15.150 1.00 81.62 96 ALA A C 1
ATOM 765 O O . ALA A 1 96 ? 6.796 -0.596 -16.152 1.00 81.62 96 ALA A O 1
ATOM 766 N N . ALA A 1 97 ? 6.726 -0.982 -13.941 1.00 83.56 97 ALA A N 1
ATOM 767 C CA . ALA A 1 97 ? 5.522 -0.202 -13.690 1.00 83.56 97 ALA A CA 1
ATOM 768 C C . ALA A 1 97 ? 5.730 1.299 -13.958 1.00 83.56 97 ALA A C 1
ATOM 770 O O . ALA A 1 97 ? 4.861 1.950 -14.532 1.00 83.56 97 ALA A O 1
ATOM 771 N N . ARG A 1 98 ? 6.903 1.853 -13.616 1.00 87.19 98 ARG A N 1
ATOM 772 C CA . ARG A 1 98 ? 7.195 3.287 -13.797 1.00 87.19 98 ARG A CA 1
ATOM 773 C C . ARG A 1 98 ? 7.552 3.687 -15.223 1.00 87.19 98 ARG A C 1
ATOM 775 O O . ARG A 1 98 ? 7.313 4.832 -15.601 1.00 87.19 98 ARG A O 1
ATOM 782 N N . TYR A 1 99 ? 8.188 2.793 -15.973 1.00 82.31 99 TYR A N 1
ATOM 783 C CA . TYR A 1 99 ? 8.807 3.114 -17.265 1.00 82.31 99 TYR A CA 1
ATOM 784 C C . TYR A 1 99 ? 8.266 2.280 -18.433 1.00 82.31 99 TYR A C 1
ATOM 786 O O . TYR A 1 99 ? 8.644 2.512 -19.580 1.00 82.31 99 TYR A O 1
ATOM 794 N N . GLY A 1 100 ? 7.372 1.329 -18.159 1.00 76.62 100 GLY A N 1
ATOM 795 C CA . GLY A 1 100 ? 6.869 0.363 -19.127 1.00 76.62 100 GLY A CA 1
ATOM 796 C C . GLY A 1 100 ? 7.817 -0.825 -19.322 1.00 76.62 100 GLY A C 1
ATOM 797 O O . GLY A 1 100 ? 9.040 -0.711 -19.218 1.00 76.62 100 GLY A O 1
ATOM 798 N N . ARG A 1 101 ? 7.254 -1.991 -19.667 1.00 64.69 101 ARG A N 1
ATOM 799 C CA . ARG A 1 101 ? 8.022 -3.241 -19.851 1.00 64.69 101 ARG A CA 1
ATOM 800 C C . ARG A 1 101 ? 9.093 -3.155 -20.945 1.00 64.69 101 ARG A C 1
ATOM 802 O O . ARG A 1 101 ? 10.138 -3.780 -20.817 1.00 64.69 101 ARG A O 1
ATOM 809 N N . GLN A 1 102 ? 8.892 -2.329 -21.975 1.00 63.31 102 GLN A N 1
ATOM 810 C CA . GLN A 1 102 ? 9.885 -2.129 -23.042 1.00 63.31 102 GLN A CA 1
ATOM 811 C C . GLN A 1 102 ? 11.203 -1.522 -22.533 1.00 63.31 102 GLN A C 1
ATOM 813 O O . GLN A 1 102 ? 12.258 -1.757 -23.121 1.00 63.31 102 GLN A O 1
ATOM 818 N N . ALA A 1 103 ? 11.164 -0.758 -21.436 1.00 62.25 103 ALA A N 1
ATOM 819 C CA . ALA A 1 103 ? 12.364 -0.215 -20.808 1.00 62.25 103 ALA A CA 1
ATOM 820 C C . ALA A 1 103 ? 13.164 -1.293 -20.056 1.00 62.25 103 ALA A C 1
ATOM 822 O O . ALA A 1 103 ? 14.384 -1.183 -19.953 1.00 62.25 103 ALA A O 1
ATOM 823 N N . VAL A 1 104 ? 12.496 -2.341 -19.559 1.00 60.00 104 VAL A N 1
ATOM 824 C CA . VAL A 1 104 ? 13.127 -3.468 -18.851 1.00 60.00 104 VAL A CA 1
ATOM 825 C C . VAL A 1 104 ? 13.940 -4.314 -19.831 1.00 60.00 104 VAL A C 1
ATOM 827 O O . VAL A 1 104 ? 15.114 -4.568 -19.587 1.00 60.00 104 VAL A O 1
ATOM 830 N N . SER A 1 105 ? 13.363 -4.654 -20.989 1.00 60.47 105 SER A N 1
ATOM 831 C CA . SER A 1 105 ? 14.021 -5.472 -22.022 1.00 60.47 105 SER A CA 1
ATOM 832 C C . SER A 1 105 ? 15.272 -4.827 -22.631 1.00 60.47 105 SER A C 1
ATOM 834 O O . SER A 1 105 ? 16.118 -5.528 -23.167 1.00 60.47 105 SER A O 1
ATOM 836 N N . ARG A 1 106 ? 15.406 -3.495 -22.557 1.00 59.03 106 ARG A N 1
ATOM 837 C CA . ARG A 1 106 ? 16.609 -2.764 -23.005 1.00 59.03 106 ARG A CA 1
ATOM 838 C C . ARG A 1 106 ? 17.727 -2.730 -21.966 1.00 59.03 106 ARG A C 1
ATOM 840 O O . ARG A 1 106 ? 18.828 -2.309 -22.289 1.00 59.03 106 ARG A O 1
ATOM 847 N N . ARG A 1 107 ? 17.436 -3.093 -20.716 1.00 55.97 107 ARG A N 1
ATOM 848 C CA . ARG A 1 107 ? 18.404 -3.077 -19.614 1.00 55.97 107 ARG A CA 1
ATOM 849 C C . ARG A 1 107 ? 19.122 -4.421 -19.455 1.00 55.97 107 ARG A C 1
ATOM 851 O O . ARG A 1 107 ? 20.182 -4.459 -18.843 1.00 55.97 107 ARG A O 1
ATOM 858 N N . THR A 1 108 ? 18.529 -5.495 -19.972 1.00 54.38 108 THR A N 1
ATOM 859 C CA . THR A 1 108 ? 19.030 -6.876 -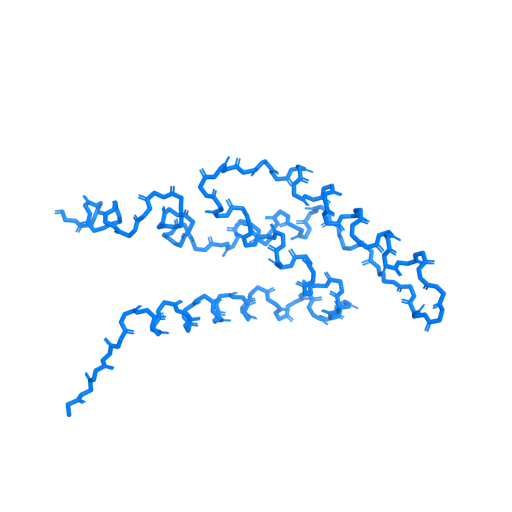19.898 1.00 54.38 108 THR A CA 1
ATOM 860 C C . THR A 1 108 ? 19.606 -7.402 -21.219 1.00 54.38 108 THR A C 1
ATOM 862 O O . THR A 1 108 ? 20.070 -8.540 -21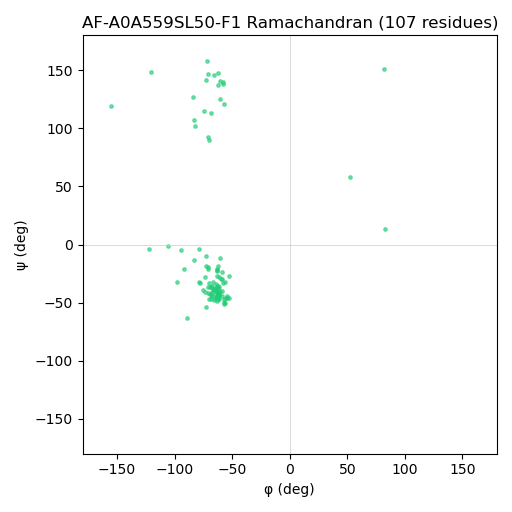.247 1.00 54.38 108 THR A O 1
ATOM 865 N N . ALA A 1 109 ? 19.583 -6.593 -22.285 1.00 50.22 109 ALA A N 1
ATOM 866 C CA . ALA A 1 109 ? 20.256 -6.846 -23.564 1.00 50.22 109 ALA A CA 1
ATOM 867 C C . ALA A 1 109 ? 21.617 -6.139 -23.602 1.00 50.22 109 ALA A C 1
ATOM 869 O O . ALA A 1 109 ? 22.562 -6.731 -24.165 1.00 50.22 109 ALA A O 1
#

pLDDT: mean 79.02, std 16.31, range [38.47, 97.62]

Radius of gyration: 16.09 Å; Cα contacts (8 Å, |Δi|>4): 79; chains: 1; bounding box: 41×36×42 Å

Secondary structure (DSSP, 8-state):
-----HHHHHHHHHHHHHHHHHHHHTTT-HHHHHHHHHHHHGGGSTT---HHHHHHHHHHHHHHHHTSTTSPPPP---HHHHHHHHHTS-HHHHHHHHH-HHHHHTT--

Solvent-accessible surface area (backbone atoms only — not comparable to full-atom values): 6375 Å² total; per-residue (Å²): 133,86,81,79,48,69,67,57,54,48,53,48,49,54,52,48,52,50,50,67,63,35,72,68,43,48,73,77,41,53,65,47,34,54,54,44,48,55,44,44,57,49,49,26,38,64,84,55,58,51,70,69,58,40,51,52,52,45,52,51,52,46,51,58,55,54,69,44,83,96,61,82,78,60,65,81,80,51,71,67,59,52,49,57,51,50,74,65,48,56,67,64,59,38,47,24,54,44,63,38,62,74,56,50,62,67,74,80,109